Protein AF-A0A969TKL2-F1 (afdb_monomer_lite)

Sequence (94 aa):
MVGDEMALCGETYAGIGADEAAISFNDFRFYVSNIQLLTAEGDAMPFQLAQDGMWQVEDVALLDFENGEAGCSEIGNAALNGEVIGMAPSGEYV

Radius of gyration: 16.4 Å; chains: 1; bounding box: 45×22×42 Å

pLDDT: mean 9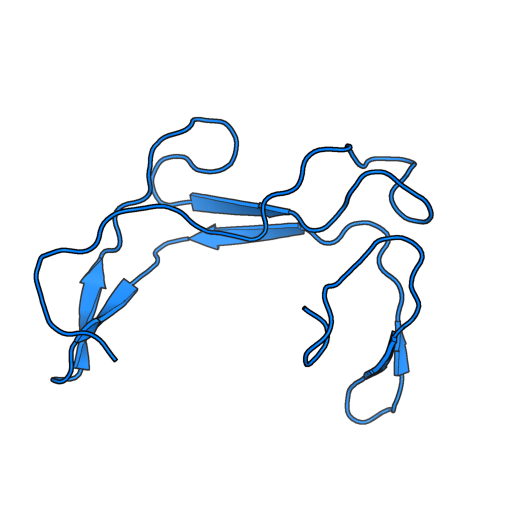2.91, std 4.31, range [77.44, 98.31]

Structure (mmCIF, N/CA/C/O backbone):
data_AF-A0A969TKL2-F1
#
_entry.id   AF-A0A969TKL2-F1
#
loop_
_atom_site.group_PDB
_atom_site.id
_atom_site.type_symbol
_atom_site.label_atom_id
_atom_site.label_alt_id
_atom_site.label_comp_id
_atom_site.label_asym_id
_atom_site.label_entity_id
_atom_site.label_seq_id
_atom_site.pdbx_PDB_ins_code
_atom_site.Cartn_x
_atom_site.Cartn_y
_atom_site.Cartn_z
_atom_site.occupancy
_atom_site.B_iso_or_equiv
_atom_site.auth_seq_id
_atom_site.auth_comp_id
_atom_site.auth_asym_id
_atom_site.auth_atom_id
_atom_site.pdbx_PDB_model_num
ATOM 1 N N . MET A 1 1 ? 1.652 -6.798 -5.260 1.00 77.44 1 MET A N 1
ATOM 2 C CA . MET A 1 1 ? 1.275 -7.971 -6.076 1.00 77.44 1 MET A CA 1
ATOM 3 C C . MET A 1 1 ? 1.193 -7.566 -7.537 1.00 77.44 1 MET A C 1
ATOM 5 O O . MET A 1 1 ? 0.765 -6.448 -7.810 1.00 77.44 1 MET A O 1
ATOM 9 N N . VAL A 1 2 ? 1.572 -8.455 -8.449 1.00 86.75 2 VAL A N 1
ATOM 10 C CA . VAL A 1 2 ? 1.277 -8.385 -9.882 1.00 86.75 2 VAL A CA 1
ATOM 11 C C . VAL A 1 2 ? 0.484 -9.645 -10.224 1.00 86.75 2 VAL A C 1
ATOM 13 O O . VAL A 1 2 ? 1.039 -10.737 -10.279 1.00 86.75 2 VAL A O 1
ATOM 16 N N . GLY A 1 3 ? -0.839 -9.515 -10.348 1.00 85.81 3 GLY A N 1
ATOM 17 C CA . GLY A 1 3 ? -1.721 -10.686 -10.322 1.00 85.81 3 GLY A CA 1
ATOM 18 C C . GLY A 1 3 ? -1.577 -11.442 -8.996 1.00 85.81 3 GLY A C 1
ATOM 19 O O . GLY A 1 3 ? -1.709 -10.837 -7.932 1.00 85.81 3 GLY A O 1
ATOM 20 N N . ASP A 1 4 ? -1.252 -12.732 -9.074 1.00 85.75 4 ASP A N 1
ATOM 21 C CA . ASP A 1 4 ? -1.044 -13.609 -7.911 1.00 85.75 4 ASP A CA 1
ATOM 22 C C . ASP A 1 4 ? 0.420 -13.652 -7.429 1.00 85.75 4 ASP A C 1
ATOM 24 O O . ASP A 1 4 ? 0.739 -14.336 -6.456 1.00 85.75 4 ASP A O 1
ATOM 28 N N . GLU A 1 5 ? 1.324 -12.915 -8.079 1.00 84.50 5 GLU A N 1
ATOM 29 C CA . GLU A 1 5 ? 2.746 -12.883 -7.734 1.00 84.50 5 GLU A CA 1
ATOM 30 C C . GLU A 1 5 ? 3.086 -11.676 -6.855 1.00 84.50 5 GLU A C 1
ATOM 32 O O . GLU A 1 5 ? 2.511 -10.591 -6.987 1.00 84.50 5 GLU A O 1
ATOM 37 N N . MET A 1 6 ? 4.055 -11.828 -5.952 1.00 81.88 6 MET A N 1
ATOM 38 C CA . MET A 1 6 ? 4.599 -10.689 -5.215 1.00 81.88 6 MET A CA 1
ATOM 39 C C . MET A 1 6 ? 5.361 -9.777 -6.180 1.00 81.88 6 MET A C 1
ATOM 41 O O . MET A 1 6 ? 6.083 -10.252 -7.051 1.00 81.88 6 MET A O 1
ATOM 45 N N . ALA A 1 7 ? 5.189 -8.464 -6.022 1.00 86.50 7 ALA A N 1
ATOM 46 C CA . ALA A 1 7 ? 5.967 -7.493 -6.779 1.00 86.50 7 ALA A CA 1
ATOM 47 C C . ALA A 1 7 ? 7.347 -7.368 -6.124 1.00 86.50 7 ALA A C 1
ATOM 49 O O . ALA A 1 7 ? 7.413 -7.070 -4.934 1.00 86.50 7 ALA A O 1
ATOM 50 N N . LEU A 1 8 ? 8.407 -7.629 -6.883 1.00 86.56 8 LEU A N 1
ATOM 51 C CA . LEU A 1 8 ? 9.789 -7.672 -6.418 1.00 86.56 8 LEU A CA 1
ATOM 52 C C . LEU A 1 8 ? 10.669 -6.797 -7.309 1.00 86.56 8 LEU A C 1
ATOM 54 O O . LEU A 1 8 ? 10.432 -6.654 -8.513 1.00 86.56 8 LEU A O 1
ATOM 58 N N . CYS A 1 9 ? 11.716 -6.229 -6.720 1.00 90.56 9 CYS A N 1
ATOM 59 C CA . CYS A 1 9 ? 12.734 -5.514 -7.474 1.00 90.56 9 CYS A CA 1
ATOM 60 C C . CYS A 1 9 ? 13.542 -6.478 -8.352 1.00 90.56 9 CYS A C 1
ATOM 62 O O . CYS A 1 9 ? 13.857 -7.594 -7.950 1.00 90.56 9 CYS A O 1
ATOM 64 N N . GLY A 1 10 ? 13.900 -6.034 -9.560 1.00 88.75 10 GLY A N 1
ATOM 65 C CA . GLY A 1 10 ? 14.701 -6.822 -10.508 1.00 88.75 10 GLY A CA 1
ATOM 66 C C . GLY A 1 10 ? 13.917 -7.831 -11.350 1.00 88.75 10 GLY A C 1
ATOM 67 O O . GLY A 1 10 ? 14.455 -8.320 -12.342 1.00 88.75 10 GLY A O 1
ATOM 68 N N . GLU A 1 11 ? 12.651 -8.080 -11.022 1.00 90.62 11 GLU A N 1
ATOM 69 C CA . GLU A 1 11 ? 11.767 -8.933 -11.813 1.00 90.62 11 GLU A CA 1
ATOM 70 C C . GLU A 1 11 ? 11.089 -8.158 -12.952 1.00 90.62 11 GLU A C 1
ATOM 72 O O . GLU A 1 11 ? 10.864 -6.943 -12.881 1.00 90.62 11 GLU A O 1
ATOM 77 N N . THR A 1 12 ? 10.766 -8.878 -14.029 1.00 93.56 12 THR A N 1
ATOM 78 C CA . THR A 1 12 ? 9.972 -8.360 -15.150 1.00 93.56 12 THR A CA 1
ATOM 79 C C . THR A 1 12 ? 8.694 -9.169 -15.289 1.00 93.56 12 THR A C 1
ATOM 81 O O . THR A 1 12 ? 8.738 -10.377 -15.505 1.00 93.56 12 THR A O 1
ATOM 84 N N . TYR A 1 13 ? 7.559 -8.480 -15.246 1.00 93.19 13 TYR A N 1
ATOM 85 C CA . TYR A 1 13 ? 6.232 -9.077 -15.342 1.00 93.19 13 TYR A CA 1
ATOM 86 C C . TYR A 1 13 ? 5.636 -8.779 -16.713 1.00 93.19 13 TYR A C 1
ATOM 88 O O . TYR A 1 13 ? 5.518 -7.614 -17.089 1.00 93.19 13 TYR A O 1
ATOM 96 N N . ALA A 1 14 ? 5.274 -9.816 -17.465 1.00 94.94 14 ALA A N 1
ATOM 97 C CA . ALA A 1 14 ? 4.691 -9.699 -18.802 1.00 94.94 14 ALA A CA 1
ATOM 98 C C . ALA A 1 14 ? 3.160 -9.831 -18.781 1.00 94.94 14 ALA A C 1
ATOM 100 O O . ALA A 1 14 ? 2.580 -10.280 -17.794 1.00 94.94 14 ALA A O 1
ATOM 101 N N . GLY A 1 15 ? 2.506 -9.484 -19.893 1.00 94.81 15 GLY A N 1
ATOM 102 C CA . GLY A 1 15 ? 1.061 -9.673 -20.048 1.00 94.81 15 GLY A CA 1
ATOM 103 C C . GLY A 1 15 ? 0.223 -8.698 -19.219 1.00 94.81 15 GLY A C 1
ATOM 104 O O . GLY A 1 15 ? -0.917 -9.005 -18.874 1.00 94.81 15 GLY A O 1
ATOM 105 N N . ILE A 1 16 ? 0.777 -7.534 -18.870 1.00 93.31 16 ILE A N 1
ATOM 106 C CA . ILE A 1 16 ? 0.092 -6.562 -18.019 1.00 93.31 16 ILE A CA 1
ATOM 107 C C . ILE A 1 16 ? -0.774 -5.620 -18.858 1.00 93.31 16 ILE A C 1
ATOM 109 O O . ILE A 1 16 ? -0.290 -4.920 -19.748 1.00 93.31 16 ILE A O 1
ATOM 113 N N . GLY A 1 17 ? -2.063 -5.557 -18.518 1.00 91.62 17 GLY A N 1
ATOM 114 C CA . GLY A 1 17 ? -3.033 -4.672 -19.163 1.00 91.62 17 GLY A CA 1
ATOM 115 C C . GLY A 1 17 ? -3.448 -5.125 -20.566 1.00 91.62 17 GLY A C 1
ATOM 116 O O . GLY A 1 17 ? -3.092 -6.203 -21.028 1.00 91.62 17 GLY A O 1
ATOM 117 N N . ALA A 1 18 ? -4.235 -4.287 -21.248 1.00 95.69 18 ALA A N 1
ATOM 118 C CA . ALA A 1 18 ? -4.770 -4.600 -22.577 1.00 95.69 18 ALA A CA 1
ATOM 119 C C . ALA A 1 18 ? -3.692 -4.680 -23.676 1.00 95.69 18 ALA A C 1
ATOM 121 O O . ALA A 1 18 ? -3.910 -5.341 -24.685 1.00 95.69 18 ALA A O 1
ATOM 122 N N . ASP A 1 19 ? -2.545 -4.029 -23.464 1.00 96.00 19 ASP A N 1
ATOM 123 C CA . ASP A 1 19 ? -1.422 -3.994 -24.409 1.00 96.00 19 ASP A CA 1
ATOM 124 C C . ASP A 1 19 ? -0.392 -5.115 -24.166 1.00 96.00 19 ASP A C 1
ATOM 126 O O . ASP A 1 19 ? 0.661 -5.125 -24.799 1.00 96.00 19 ASP A O 1
ATOM 130 N N . GLU A 1 20 ? -0.668 -6.039 -23.236 1.00 95.38 20 GLU A N 1
ATOM 131 C CA . GLU A 1 20 ? 0.227 -7.145 -22.857 1.00 95.38 20 GLU A CA 1
ATOM 132 C C . GLU A 1 20 ? 1.652 -6.684 -22.484 1.00 95.38 20 GLU A C 1
ATOM 134 O O . GLU A 1 20 ? 2.652 -7.332 -22.802 1.00 95.38 20 GLU A O 1
ATOM 139 N N . ALA A 1 21 ? 1.760 -5.546 -21.797 1.00 95.88 21 ALA A N 1
ATOM 140 C CA . ALA A 1 21 ? 3.039 -4.908 -21.524 1.00 95.88 21 ALA A CA 1
ATOM 141 C C . ALA A 1 21 ? 3.946 -5.758 -20.619 1.00 95.88 21 ALA A C 1
ATOM 143 O O . ALA A 1 21 ? 3.480 -6.508 -19.756 1.00 95.88 21 ALA A O 1
ATOM 144 N N . ALA A 1 22 ? 5.258 -5.575 -20.794 1.00 95.50 22 ALA A N 1
ATOM 145 C CA . ALA A 1 22 ? 6.275 -6.017 -19.852 1.00 95.50 22 ALA A CA 1
ATOM 146 C C . ALA A 1 22 ? 6.678 -4.846 -18.948 1.00 95.50 22 ALA A C 1
ATOM 148 O O . ALA A 1 22 ? 7.066 -3.788 -19.450 1.00 95.50 22 ALA A O 1
ATOM 149 N N . ILE A 1 23 ? 6.583 -5.028 -17.632 1.00 92.56 23 ILE A N 1
ATOM 150 C CA . ILE A 1 23 ? 6.892 -3.996 -16.638 1.00 92.56 23 ILE A CA 1
ATOM 151 C C . ILE A 1 23 ? 7.950 -4.479 -15.648 1.00 92.56 23 ILE A C 1
ATOM 153 O O . ILE A 1 23 ? 8.018 -5.661 -15.322 1.00 92.56 23 ILE A O 1
ATOM 157 N N . SER A 1 24 ? 8.727 -3.538 -15.128 1.00 92.31 24 SER A N 1
ATOM 158 C CA . SER A 1 24 ? 9.645 -3.724 -14.005 1.00 92.31 24 SER A CA 1
ATOM 159 C C . SER A 1 24 ? 9.531 -2.523 -13.071 1.00 92.31 24 SER A C 1
ATOM 161 O O . SER A 1 24 ? 9.237 -1.411 -13.521 1.00 92.31 24 SER A O 1
ATOM 163 N N . PHE A 1 25 ? 9.794 -2.725 -11.783 1.00 89.44 25 PHE A N 1
ATOM 164 C CA . PHE A 1 25 ? 9.709 -1.663 -10.783 1.00 89.44 25 PHE A CA 1
ATOM 165 C C . PHE A 1 25 ? 11.096 -1.136 -10.415 1.00 89.44 25 PHE A C 1
ATOM 167 O O . PHE A 1 25 ? 12.030 -1.913 -10.229 1.00 89.44 25 PHE A O 1
ATOM 174 N N . ASN A 1 26 ? 11.205 0.188 -10.296 1.00 89.38 26 ASN A N 1
ATOM 175 C CA . ASN A 1 26 ? 12.384 0.857 -9.729 1.00 89.38 26 ASN A CA 1
ATOM 176 C C . ASN A 1 26 ? 12.114 1.415 -8.322 1.00 89.38 26 ASN A C 1
ATOM 178 O O . ASN A 1 26 ? 13.042 1.765 -7.610 1.00 89.38 26 ASN A O 1
ATOM 182 N N . ASP A 1 27 ? 10.840 1.536 -7.951 1.00 89.38 27 ASP A N 1
ATOM 183 C CA . ASP A 1 27 ? 10.366 1.939 -6.629 1.00 89.38 27 ASP A CA 1
ATOM 184 C C . ASP A 1 27 ? 8.863 1.625 -6.594 1.00 89.38 27 ASP A C 1
ATOM 186 O O . ASP A 1 27 ? 8.087 2.256 -7.320 1.00 89.38 27 ASP A O 1
ATOM 190 N N . PHE A 1 28 ? 8.451 0.595 -5.849 1.00 90.56 28 PHE A N 1
ATOM 191 C CA . PHE A 1 28 ? 7.036 0.245 -5.726 1.00 90.56 28 PHE A CA 1
ATOM 192 C C . PHE A 1 28 ? 6.543 0.457 -4.303 1.00 90.56 28 PHE A C 1
ATOM 194 O O . PHE A 1 28 ? 6.500 -0.456 -3.479 1.00 90.56 28 PHE A O 1
ATOM 201 N N . ARG A 1 29 ? 6.134 1.698 -4.053 1.00 91.75 29 ARG A N 1
ATOM 202 C CA . ARG A 1 29 ? 5.602 2.154 -2.776 1.00 91.75 29 ARG A CA 1
ATOM 203 C C . ARG A 1 29 ? 4.408 3.055 -2.984 1.00 91.75 29 ARG A C 1
ATOM 205 O O . ARG A 1 29 ? 4.335 3.794 -3.969 1.00 91.75 29 ARG A O 1
ATOM 212 N N . PHE A 1 30 ? 3.474 3.017 -2.049 1.00 94.06 30 PHE A N 1
ATOM 213 C CA . PHE A 1 30 ? 2.331 3.918 -2.065 1.00 94.06 30 PHE A CA 1
ATOM 214 C C . PHE A 1 30 ? 1.731 4.073 -0.674 1.00 94.06 30 PHE A C 1
ATOM 216 O O . PHE A 1 30 ? 1.805 3.183 0.171 1.00 94.06 30 PHE A O 1
ATOM 223 N N . TYR A 1 31 ? 1.110 5.227 -0.457 1.00 97.06 31 TYR A N 1
ATOM 224 C CA . TYR A 1 31 ? 0.375 5.505 0.764 1.00 97.06 31 TYR A CA 1
ATOM 225 C C . TYR A 1 31 ? -1.077 5.067 0.616 1.00 97.06 31 TYR A C 1
ATOM 227 O O . TYR A 1 31 ? -1.714 5.325 -0.408 1.00 97.06 31 TYR A O 1
ATOM 235 N N . VAL A 1 32 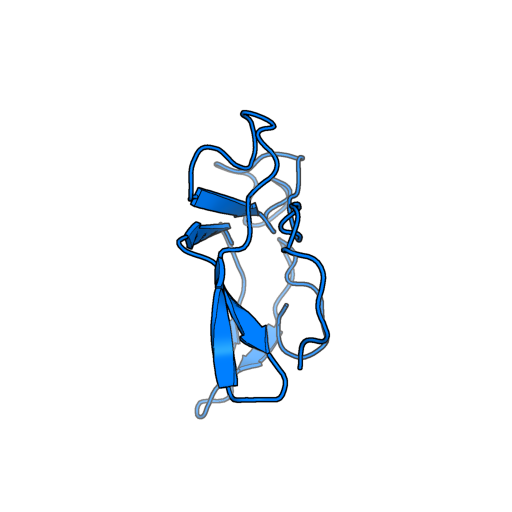? -1.606 4.459 1.669 1.00 97.62 32 VAL A N 1
ATOM 236 C CA . VAL A 1 32 ? -3.036 4.221 1.854 1.00 97.62 32 VAL A CA 1
ATOM 237 C C . VAL A 1 32 ? -3.508 5.013 3.063 1.00 97.62 32 VAL A C 1
ATOM 239 O O . VAL A 1 32 ? -2.770 5.173 4.035 1.00 97.62 32 VAL A O 1
ATOM 242 N N . SER A 1 33 ? -4.729 5.534 3.002 1.00 97.50 33 SER A N 1
ATOM 243 C CA . SER A 1 33 ? -5.314 6.277 4.111 1.00 97.50 33 SER A CA 1
ATOM 244 C C . SER A 1 33 ? -6.811 6.051 4.224 1.00 97.50 33 SER A C 1
ATOM 246 O O . SER A 1 33 ? -7.445 5.573 3.282 1.00 97.50 33 SER A O 1
ATOM 248 N N . ASN A 1 34 ? -7.371 6.396 5.387 1.00 94.94 34 ASN A N 1
ATOM 249 C CA . ASN A 1 34 ? -8.810 6.309 5.657 1.00 94.94 34 ASN A CA 1
ATOM 250 C C . ASN A 1 34 ? -9.403 4.918 5.374 1.00 94.94 34 ASN A C 1
ATOM 252 O O . ASN A 1 34 ? -10.453 4.785 4.744 1.00 94.94 34 ASN A O 1
ATOM 256 N N . ILE A 1 35 ? -8.722 3.874 5.849 1.00 96.12 35 ILE A N 1
ATOM 257 C CA . ILE A 1 35 ? -9.167 2.490 5.680 1.00 96.12 35 ILE A CA 1
ATOM 258 C C . ILE A 1 35 ? -10.477 2.273 6.444 1.00 96.12 35 ILE A C 1
ATOM 260 O O . ILE A 1 35 ? -10.597 2.602 7.628 1.00 96.12 35 ILE A O 1
ATOM 264 N N . GLN A 1 36 ? -11.458 1.697 5.754 1.00 96.00 36 GLN A N 1
ATOM 265 C CA . GLN A 1 36 ? -12.762 1.349 6.304 1.00 96.00 36 GLN A CA 1
ATOM 266 C C . GLN A 1 36 ? -13.097 -0.097 5.951 1.00 96.00 36 GLN A C 1
ATOM 268 O O . GLN A 1 36 ? -12.789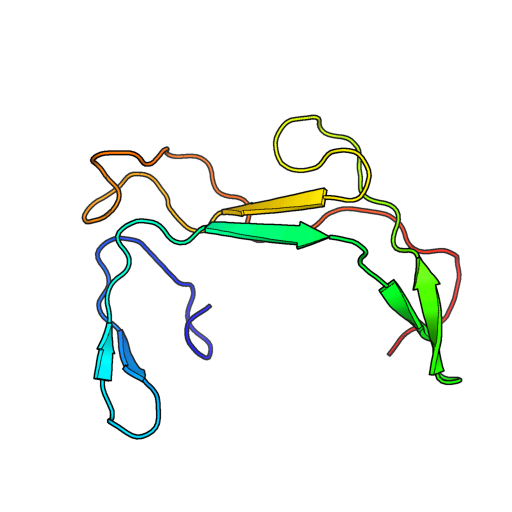 -0.564 4.855 1.00 96.00 36 GLN A O 1
ATOM 273 N N . LEU A 1 37 ? -13.737 -0.790 6.884 1.00 96.00 37 LEU A N 1
ATOM 274 C CA . LEU A 1 37 ? -14.244 -2.145 6.705 1.00 96.00 37 LEU A CA 1
ATOM 275 C C . LEU A 1 37 ? -15.758 -2.096 6.551 1.00 96.00 37 LEU A C 1
ATOM 277 O O . LEU A 1 37 ? -16.427 -1.369 7.287 1.00 96.00 37 LEU A O 1
ATOM 281 N N . LEU A 1 38 ? -16.295 -2.872 5.615 1.00 96.62 38 LEU A N 1
ATOM 282 C CA . LEU A 1 38 ? -17.733 -2.959 5.393 1.00 96.62 38 LEU A CA 1
ATOM 283 C C . LEU A 1 38 ? -18.320 -4.092 6.235 1.00 96.62 38 LEU A C 1
ATOM 285 O O . LEU A 1 38 ? -17.816 -5.216 6.212 1.00 96.62 38 LEU A O 1
ATOM 289 N N . THR A 1 39 ? -19.380 -3.797 6.985 1.00 94.38 39 THR A N 1
ATOM 290 C CA . THR A 1 39 ? -20.172 -4.838 7.652 1.00 94.38 39 THR A CA 1
ATOM 291 C C . THR A 1 39 ? -21.008 -5.612 6.632 1.00 94.38 39 THR A C 1
ATOM 293 O O . THR A 1 39 ? -21.172 -5.186 5.485 1.00 94.38 39 THR A O 1
ATOM 296 N N . ALA A 1 40 ? -21.599 -6.733 7.054 1.00 92.38 40 ALA A N 1
ATOM 297 C CA . ALA A 1 40 ? -22.528 -7.501 6.220 1.00 92.38 40 ALA A CA 1
ATOM 298 C C . ALA A 1 40 ? -23.751 -6.679 5.750 1.00 92.38 40 ALA A C 1
ATOM 300 O O . ALA A 1 40 ? -24.336 -6.966 4.705 1.00 92.38 40 ALA A O 1
ATOM 301 N N . GLU A 1 41 ? -24.123 -5.641 6.499 1.00 91.50 41 GLU A N 1
ATOM 302 C CA . GLU A 1 41 ? -25.208 -4.706 6.189 1.00 91.50 41 GLU A CA 1
ATOM 303 C C . GLU A 1 41 ? -24.770 -3.554 5.265 1.00 91.50 41 GLU A C 1
ATOM 305 O O . GLU A 1 41 ? -25.614 -2.780 4.810 1.00 91.50 41 GLU A O 1
ATOM 310 N N . GLY A 1 42 ? -23.473 -3.460 4.949 1.00 93.88 42 GLY A N 1
ATOM 311 C CA . GLY A 1 42 ? -22.894 -2.428 4.088 1.00 93.88 42 GLY A CA 1
ATOM 312 C C . GLY A 1 42 ? -22.487 -1.142 4.812 1.00 93.88 42 GLY A C 1
ATOM 313 O O . GLY A 1 42 ? -22.134 -0.167 4.145 1.00 93.88 42 GLY A O 1
ATOM 314 N N . ASP A 1 43 ? -22.510 -1.120 6.147 1.00 94.88 43 ASP A N 1
ATOM 315 C CA . ASP A 1 43 ? -22.049 0.030 6.922 1.00 94.88 43 ASP A CA 1
ATOM 316 C C . ASP A 1 43 ? -20.519 0.085 6.949 1.00 94.88 43 ASP A C 1
ATOM 318 O O . ASP A 1 43 ? -19.846 -0.930 7.133 1.00 94.88 43 ASP A O 1
ATOM 322 N N . ALA A 1 44 ? -19.956 1.284 6.802 1.00 96.00 44 ALA A N 1
ATOM 323 C CA . ALA A 1 44 ? -18.514 1.479 6.827 1.00 96.00 44 ALA A CA 1
ATOM 324 C C . ALA A 1 44 ? -18.018 1.772 8.249 1.00 96.00 44 ALA A C 1
ATOM 326 O O . ALA A 1 44 ? -18.399 2.766 8.872 1.00 96.00 44 ALA A O 1
ATOM 327 N N . MET A 1 45 ? -17.144 0.907 8.754 1.00 96.56 45 MET A N 1
ATOM 328 C CA . MET A 1 45 ? -16.530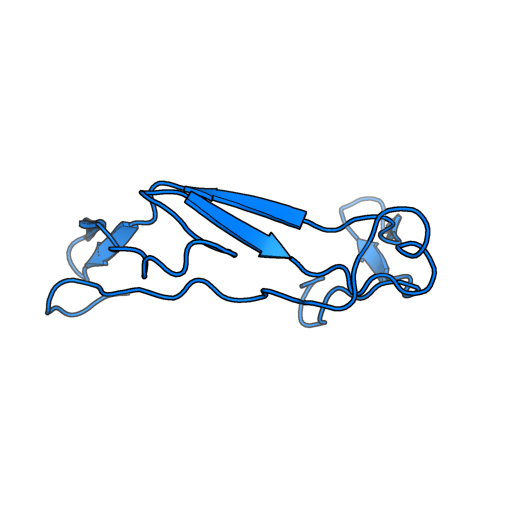 1.016 10.074 1.00 96.56 45 MET A CA 1
ATOM 329 C C . MET A 1 45 ? -15.066 1.434 9.936 1.00 96.56 45 MET A C 1
ATOM 331 O O . MET A 1 45 ? -14.339 0.837 9.139 1.00 96.56 45 MET A O 1
ATOM 335 N N . PRO A 1 46 ? -14.594 2.429 10.705 1.00 96.12 46 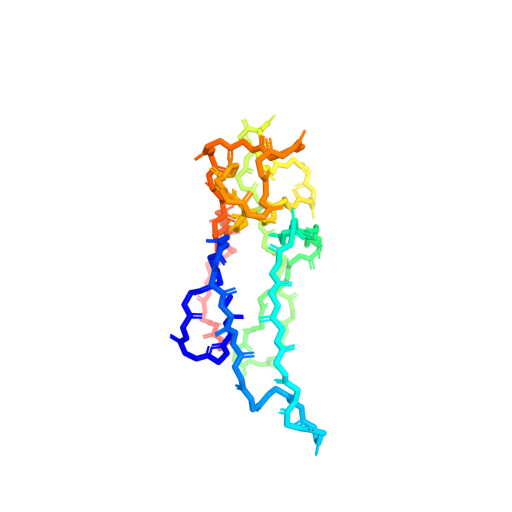PRO A N 1
ATOM 336 C CA . PRO A 1 46 ? -13.209 2.871 10.619 1.00 96.12 46 PRO A CA 1
ATOM 337 C C . PRO A 1 46 ? -12.255 1.770 11.091 1.00 96.12 46 PRO A C 1
ATOM 339 O O . PRO A 1 46 ? -12.489 1.137 12.124 1.00 96.12 46 PRO A O 1
ATOM 342 N N . PHE A 1 47 ? -11.159 1.580 10.360 1.00 96.81 47 PHE A N 1
ATOM 343 C CA . PHE A 1 47 ? -10.053 0.731 10.783 1.00 96.81 47 PHE A CA 1
ATOM 344 C C . PHE A 1 47 ? -8.991 1.584 11.481 1.00 96.81 47 PHE A C 1
ATOM 346 O O . PHE A 1 47 ? -8.430 2.510 10.894 1.00 96.81 47 PHE A O 1
ATOM 353 N N . GLN A 1 48 ? -8.728 1.297 12.754 1.00 97.50 48 GLN A N 1
ATOM 354 C CA . GLN A 1 48 ? -7.762 2.048 13.545 1.00 97.50 48 GLN A CA 1
ATOM 355 C C . GLN A 1 48 ? -6.359 1.484 13.334 1.00 97.50 48 GLN A C 1
ATOM 357 O O . GLN A 1 48 ? -6.060 0.377 13.782 1.00 97.50 48 GLN A O 1
ATOM 362 N N . LEU A 1 49 ? -5.487 2.258 12.690 1.00 98.31 49 LEU A N 1
ATOM 363 C CA . LEU A 1 49 ? -4.105 1.853 12.446 1.00 98.31 49 LEU A CA 1
ATOM 364 C C . LEU A 1 49 ? -3.327 1.698 13.757 1.00 98.31 49 LEU A C 1
ATOM 366 O O . LEU A 1 49 ? -3.415 2.545 14.654 1.00 98.31 49 LEU A O 1
ATOM 370 N N . ALA A 1 50 ? -2.512 0.645 13.842 1.00 98.12 50 ALA A N 1
ATOM 371 C CA . ALA A 1 50 ? -1.440 0.581 14.827 1.00 98.12 50 ALA A CA 1
ATOM 372 C C . ALA A 1 50 ? -0.488 1.777 14.633 1.00 98.12 50 ALA A C 1
ATOM 374 O O . ALA A 1 50 ? -0.237 2.219 13.518 1.00 98.12 50 ALA A O 1
ATOM 375 N N . GLN A 1 51 ? 0.018 2.344 15.720 1.00 97.69 51 GLN A N 1
ATOM 376 C CA . GLN A 1 51 ? 0.834 3.557 15.657 1.00 97.69 51 GLN A CA 1
ATOM 377 C C . GLN A 1 51 ? 2.295 3.177 15.885 1.00 97.69 51 GLN A C 1
ATOM 379 O O . GLN A 1 51 ? 2.804 3.302 16.999 1.00 97.69 51 GLN A O 1
ATOM 384 N N . ASP A 1 52 ? 2.940 2.634 14.850 1.00 97.19 52 ASP A N 1
ATOM 385 C CA . ASP A 1 52 ? 4.333 2.175 14.937 1.00 97.19 52 ASP A CA 1
ATOM 386 C C . ASP A 1 52 ? 5.356 3.291 14.676 1.00 97.19 52 ASP A C 1
ATOM 388 O O . ASP A 1 52 ? 6.521 3.156 15.053 1.00 97.19 52 ASP A O 1
ATOM 392 N N . GLY A 1 53 ? 4.921 4.411 14.086 1.00 97.19 53 GLY A N 1
ATOM 393 C CA . GLY A 1 53 ? 5.764 5.574 13.810 1.00 97.19 53 GLY A CA 1
ATOM 394 C C . GLY A 1 53 ? 6.821 5.351 12.724 1.00 97.19 53 GLY A C 1
ATOM 395 O O . GLY A 1 53 ? 7.653 6.234 12.516 1.00 97.19 53 GLY A O 1
ATOM 396 N N . MET A 1 54 ? 6.798 4.202 12.045 1.00 96.31 54 MET A N 1
ATOM 397 C CA . MET A 1 54 ? 7.713 3.855 10.958 1.00 96.31 54 MET A CA 1
ATOM 398 C C . MET A 1 54 ? 6.955 3.679 9.645 1.00 96.31 54 MET A C 1
ATOM 400 O O . MET A 1 54 ? 7.273 4.348 8.665 1.00 96.31 54 MET A O 1
ATOM 404 N N . TRP A 1 55 ? 5.949 2.809 9.640 1.00 97.88 55 TRP A N 1
ATOM 405 C CA . TRP A 1 55 ? 5.153 2.487 8.460 1.00 97.88 55 TRP A CA 1
ATOM 406 C C . TRP A 1 55 ? 3.786 3.137 8.496 1.00 97.88 55 TRP A C 1
ATOM 408 O O . TRP A 1 55 ? 3.202 3.396 7.448 1.00 97.88 55 TRP A O 1
ATOM 418 N N . GLN A 1 56 ? 3.272 3.414 9.688 1.00 98.25 56 GLN A N 1
ATOM 419 C CA . GLN A 1 56 ? 1.920 3.913 9.849 1.00 98.25 56 GLN A CA 1
ATOM 420 C C . GLN A 1 56 ? 1.805 4.860 11.038 1.00 98.25 56 GLN A C 1
ATOM 422 O O . GLN A 1 56 ? 2.304 4.608 12.141 1.00 98.25 56 GLN A O 1
ATOM 427 N N . VAL A 1 57 ? 1.141 5.983 10.781 1.00 97.62 57 VAL A N 1
ATOM 428 C CA . VAL A 1 57 ? 0.898 7.052 11.744 1.00 97.62 57 VAL A CA 1
ATOM 429 C C . VAL A 1 57 ? -0.419 7.737 11.405 1.00 97.62 57 VAL A C 1
ATOM 431 O O . VAL A 1 57 ? -0.760 7.910 10.236 1.00 97.62 57 VAL A O 1
ATOM 434 N N . GLU A 1 58 ? -1.167 8.112 12.437 1.00 95.81 58 GLU A N 1
ATOM 435 C CA . GLU A 1 58 ? -2.509 8.675 12.318 1.00 95.81 58 GLU A CA 1
ATOM 436 C C . GLU A 1 58 ? -3.405 7.782 11.442 1.00 95.81 58 GLU A C 1
ATOM 438 O O . GLU A 1 58 ? -3.653 6.628 11.809 1.00 95.81 58 GLU A O 1
ATOM 443 N N . ASP A 1 59 ? -3.889 8.298 10.313 1.00 95.88 59 ASP A N 1
ATOM 444 C CA . ASP A 1 59 ? -4.771 7.619 9.366 1.00 95.88 59 ASP A CA 1
ATOM 445 C C . ASP A 1 59 ? -4.059 7.179 8.076 1.00 95.88 59 ASP A C 1
ATOM 447 O O . ASP A 1 59 ? -4.741 6.832 7.109 1.00 95.88 59 ASP A O 1
ATOM 451 N N . VAL A 1 60 ? -2.719 7.171 8.053 1.00 97.75 60 VAL A N 1
ATOM 452 C CA . VAL A 1 60 ? -1.896 6.857 6.875 1.00 97.75 60 VAL A CA 1
ATOM 453 C C . VAL A 1 60 ? -0.960 5.674 7.141 1.00 97.75 60 VAL A C 1
ATOM 455 O O . VAL A 1 60 ? -0.289 5.620 8.172 1.00 97.75 60 VAL A O 1
ATOM 458 N N . ALA A 1 61 ? -0.860 4.761 6.172 1.00 98.31 61 ALA A N 1
ATOM 459 C CA . ALA A 1 61 ? 0.159 3.715 6.117 1.00 98.31 61 ALA A CA 1
ATOM 460 C C . ALA A 1 61 ? 0.933 3.773 4.790 1.00 98.31 61 ALA A C 1
ATOM 462 O O . ALA A 1 61 ? 0.342 3.988 3.729 1.00 98.31 61 ALA A O 1
ATOM 463 N N . LEU A 1 62 ? 2.248 3.572 4.844 1.00 97.44 62 LEU A N 1
ATOM 464 C CA . LEU A 1 62 ? 3.114 3.359 3.690 1.00 97.44 62 LEU A CA 1
ATOM 465 C C . LEU A 1 62 ? 3.220 1.858 3.430 1.00 97.44 62 LEU A C 1
ATOM 467 O O . LEU A 1 62 ? 3.800 1.136 4.238 1.00 97.44 62 LEU A O 1
ATOM 471 N N . LEU A 1 63 ? 2.689 1.403 2.298 1.00 95.50 63 LEU A N 1
ATOM 472 C CA . LEU A 1 63 ? 2.978 0.069 1.791 1.00 95.50 63 LEU A CA 1
ATOM 473 C C . LEU A 1 63 ? 4.247 0.120 0.946 1.00 95.50 63 LEU A C 1
ATOM 475 O O . LEU A 1 63 ? 4.368 0.950 0.038 1.00 95.50 63 LEU A O 1
ATOM 479 N N . ASP A 1 64 ? 5.173 -0.774 1.272 1.00 93.69 64 ASP A N 1
ATOM 480 C CA . ASP A 1 64 ? 6.508 -0.843 0.709 1.00 93.69 64 ASP A CA 1
ATOM 481 C C . ASP A 1 64 ? 6.829 -2.251 0.196 1.00 93.69 64 ASP A C 1
ATOM 483 O O . ASP A 1 64 ? 6.867 -3.217 0.964 1.00 93.69 64 ASP A O 1
ATOM 487 N N . PHE A 1 65 ? 7.030 -2.355 -1.119 1.00 91.19 65 PHE A N 1
ATOM 488 C CA . PHE A 1 65 ? 7.401 -3.584 -1.819 1.00 91.19 65 PHE A CA 1
ATOM 489 C C . PHE A 1 65 ? 8.792 -3.489 -2.460 1.00 91.19 65 PHE A C 1
ATOM 491 O O . PHE A 1 65 ? 9.198 -4.425 -3.155 1.00 91.19 65 PHE A O 1
ATOM 498 N N . GLU A 1 66 ? 9.514 -2.379 -2.276 1.00 90.69 66 GLU A N 1
ATOM 499 C CA . GLU A 1 66 ? 10.899 -2.277 -2.726 1.00 90.69 66 GLU A CA 1
ATOM 500 C C . GLU A 1 66 ? 11.849 -2.755 -1.626 1.00 90.69 66 GLU A C 1
ATOM 502 O O . GLU A 1 66 ? 11.672 -2.436 -0.460 1.00 90.69 66 GLU A O 1
ATOM 507 N N . ASN A 1 67 ? 12.834 -3.580 -1.986 1.00 90.44 67 ASN A N 1
ATOM 508 C CA . ASN A 1 67 ? 13.809 -4.133 -1.042 1.00 90.44 67 ASN A CA 1
ATOM 509 C C . ASN A 1 67 ? 15.212 -3.525 -1.223 1.00 90.44 67 ASN A C 1
ATOM 511 O O . ASN A 1 67 ? 16.200 -4.102 -0.761 1.00 90.44 67 ASN A O 1
ATOM 515 N N . GLY A 1 68 ? 15.326 -2.400 -1.935 1.00 90.88 68 GLY A N 1
ATOM 516 C CA . GLY A 1 68 ? 16.604 -1.751 -2.223 1.00 90.88 68 GLY A CA 1
ATOM 517 C C . GLY A 1 68 ? 17.574 -2.576 -3.075 1.00 90.88 68 GLY A C 1
ATOM 518 O O . GLY A 1 68 ? 18.760 -2.251 -3.129 1.00 90.88 68 GLY A O 1
ATOM 519 N N . GLU A 1 69 ? 17.115 -3.637 -3.742 1.00 90.50 69 GLU A N 1
ATOM 520 C CA . GLU A 1 69 ? 17.942 -4.455 -4.633 1.00 90.50 69 GLU A CA 1
ATOM 521 C C . GLU A 1 69 ? 17.653 -4.163 -6.112 1.00 90.50 69 GLU A C 1
ATOM 523 O O . GLU A 1 69 ? 16.629 -3.585 -6.473 1.00 90.50 69 GLU A O 1
ATOM 528 N N . ALA A 1 70 ? 18.5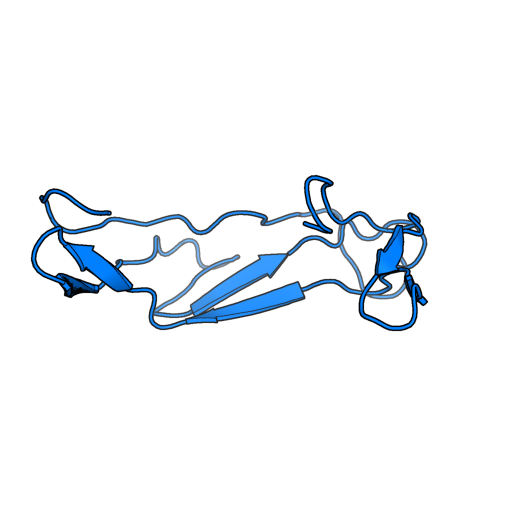62 -4.589 -6.995 1.00 91.19 70 ALA A N 1
ATOM 529 C CA . ALA A 1 70 ? 18.419 -4.495 -8.450 1.00 91.19 70 ALA A CA 1
ATOM 530 C C . ALA A 1 70 ? 17.929 -3.108 -8.923 1.00 91.19 70 ALA A C 1
ATOM 532 O O . ALA A 1 70 ? 18.577 -2.105 -8.645 1.00 91.19 70 ALA A O 1
ATOM 533 N N . GLY A 1 71 ? 16.795 -3.032 -9.632 1.00 86.31 71 GLY A N 1
ATOM 534 C CA . GLY A 1 71 ? 16.232 -1.768 -10.132 1.00 86.31 71 GLY A CA 1
ATOM 535 C C . GLY A 1 71 ? 15.894 -0.738 -9.044 1.00 86.31 71 GLY A C 1
ATOM 536 O O . GLY A 1 71 ? 15.745 0.440 -9.354 1.00 86.31 71 GLY A O 1
ATOM 537 N N . CYS A 1 72 ? 15.823 -1.160 -7.780 1.00 91.31 72 CYS A N 1
ATOM 538 C CA . CYS A 1 72 ? 15.516 -0.320 -6.627 1.00 91.31 72 CYS A CA 1
ATOM 539 C C . CYS A 1 72 ? 16.766 0.159 -5.863 1.00 91.31 72 CYS A C 1
ATOM 541 O O . CYS A 1 72 ? 16.641 0.880 -4.875 1.00 91.31 72 CYS A O 1
ATOM 543 N N . SER A 1 73 ? 17.985 -0.199 -6.291 1.00 91.31 73 SER A N 1
ATOM 544 C CA . SER A 1 73 ? 19.203 0.004 -5.486 1.00 91.31 73 SER A CA 1
ATOM 545 C C . SER A 1 73 ? 19.658 1.451 -5.302 1.00 91.31 73 SER A C 1
ATOM 547 O O . SER A 1 73 ? 20.465 1.728 -4.419 1.00 91.31 73 SER A O 1
ATOM 549 N N . GLU A 1 74 ? 19.188 2.380 -6.134 1.00 84.56 74 GLU A N 1
ATOM 550 C CA . GLU A 1 74 ? 19.655 3.773 -6.101 1.00 84.56 74 GLU A CA 1
ATOM 551 C C . GLU A 1 74 ? 19.021 4.600 -4.969 1.00 84.56 74 GLU A C 1
ATOM 553 O O . GLU A 1 74 ? 19.649 5.527 -4.459 1.00 84.56 74 GLU A O 1
ATOM 558 N N . ILE A 1 75 ? 17.774 4.299 -4.586 1.00 82.06 75 ILE A N 1
ATOM 559 C CA . ILE A 1 75 ? 16.986 5.104 -3.624 1.00 82.06 75 ILE A CA 1
ATOM 560 C C . ILE A 1 75 ? 16.215 4.224 -2.620 1.00 82.06 75 ILE A C 1
ATOM 562 O O . ILE A 1 75 ? 15.555 4.739 -1.715 1.00 82.06 75 ILE A O 1
ATOM 566 N N . GLY A 1 76 ? 16.280 2.903 -2.785 1.00 84.88 76 GLY A N 1
ATOM 567 C CA . GLY A 1 76 ? 15.552 1.940 -1.978 1.00 84.88 76 GLY A CA 1
ATOM 568 C C . GLY A 1 76 ? 16.257 1.526 -0.691 1.00 84.88 76 GLY A C 1
ATOM 569 O O . GLY A 1 76 ? 17.383 1.941 -0.393 1.00 84.88 76 GLY A O 1
ATOM 570 N N . ASN A 1 77 ? 15.580 0.694 0.092 1.00 89.12 77 ASN A N 1
ATOM 571 C CA . ASN A 1 77 ? 16.076 0.184 1.364 1.00 89.12 77 ASN A CA 1
ATOM 572 C C . ASN A 1 77 ? 15.644 -1.271 1.591 1.00 89.12 77 ASN A C 1
ATOM 574 O O . ASN A 1 77 ? 14.718 -1.755 0.968 1.00 89.12 77 ASN A O 1
ATOM 578 N N . ALA A 1 78 ? 16.311 -1.984 2.500 1.00 92.69 78 ALA A N 1
ATOM 579 C CA . ALA A 1 78 ? 16.066 -3.417 2.677 1.00 92.69 78 ALA A CA 1
ATOM 580 C C . ALA A 1 78 ? 14.739 -3.762 3.381 1.00 92.69 78 ALA A C 1
ATOM 582 O O . ALA A 1 78 ? 14.346 -4.930 3.392 1.00 92.69 78 ALA A O 1
ATOM 583 N N . ALA A 1 79 ? 14.100 -2.802 4.055 1.00 92.94 79 ALA A N 1
ATOM 584 C CA . ALA A 1 79 ? 12.899 -3.070 4.830 1.00 92.94 79 ALA A CA 1
ATOM 585 C C . ALA A 1 79 ? 11.663 -3.076 3.922 1.00 92.94 79 ALA A C 1
ATOM 587 O O . ALA A 1 79 ? 11.555 -2.270 3.012 1.00 92.94 79 ALA A O 1
ATOM 588 N N . LEU A 1 80 ? 10.724 -3.977 4.208 1.00 92.25 80 LEU A N 1
ATOM 589 C CA . LEU A 1 80 ? 9.479 -4.141 3.460 1.00 92.25 80 LEU A CA 1
ATOM 590 C C . LEU A 1 80 ? 8.283 -3.931 4.384 1.00 92.25 80 LEU A C 1
ATOM 592 O O . LEU A 1 80 ? 8.339 -4.290 5.565 1.00 92.25 80 LEU A O 1
ATOM 596 N N . ASN A 1 81 ? 7.183 -3.440 3.818 1.00 94.62 81 ASN A N 1
ATOM 597 C CA . ASN A 1 81 ? 5.889 -3.386 4.483 1.00 94.62 81 ASN A CA 1
ATOM 598 C C . ASN A 1 81 ? 4.752 -3.711 3.507 1.00 94.62 81 ASN A C 1
ATOM 600 O O . ASN A 1 81 ? 4.164 -2.832 2.883 1.00 94.62 81 ASN A O 1
ATOM 604 N N . GLY A 1 82 ? 4.431 -4.998 3.380 1.00 92.19 82 GLY A N 1
ATOM 605 C CA . GLY A 1 82 ? 3.354 -5.472 2.506 1.00 92.19 82 GLY A CA 1
ATOM 606 C C . GLY A 1 82 ? 1.967 -5.491 3.152 1.00 92.19 82 GLY A C 1
ATOM 607 O O . GLY A 1 82 ? 1.015 -5.926 2.507 1.00 92.19 82 GLY A O 1
ATOM 608 N N . GLU A 1 83 ? 1.843 -5.068 4.410 1.00 94.19 83 GLU A N 1
ATOM 609 C CA . GLU A 1 83 ? 0.631 -5.224 5.212 1.00 94.19 83 GLU A CA 1
ATOM 610 C C . GLU A 1 83 ? 0.253 -3.915 5.912 1.00 94.19 83 GLU A C 1
ATOM 612 O O . GLU A 1 83 ? 1.085 -3.042 6.153 1.00 94.19 83 GLU A O 1
ATOM 617 N N . VAL A 1 84 ? -1.029 -3.785 6.258 1.00 97.25 84 VAL A N 1
ATOM 618 C CA . VAL A 1 84 ? -1.503 -2.730 7.154 1.00 97.25 84 VAL A CA 1
ATOM 619 C C . VAL A 1 84 ? -2.001 -3.376 8.432 1.00 97.25 84 VAL A C 1
ATOM 621 O O . VAL A 1 84 ? -2.857 -4.262 8.394 1.00 97.25 84 VAL A O 1
ATOM 624 N N . ILE A 1 85 ? -1.485 -2.920 9.570 1.00 97.69 85 ILE A N 1
ATOM 625 C CA . ILE A 1 85 ? -1.795 -3.501 10.875 1.00 97.69 85 ILE A CA 1
ATOM 626 C C . ILE A 1 85 ? -2.712 -2.555 11.646 1.00 97.69 85 ILE A C 1
ATOM 628 O O . ILE A 1 85 ? -2.541 -1.340 11.654 1.00 97.69 85 ILE A O 1
ATOM 632 N N . GLY A 1 86 ? -3.705 -3.088 12.341 1.00 96.81 86 GLY A N 1
ATOM 633 C CA . GLY A 1 86 ? -4.619 -2.254 13.104 1.00 96.81 86 GLY A CA 1
ATOM 634 C C . GLY A 1 86 ? -5.721 -3.050 13.764 1.00 96.81 86 GLY A C 1
ATOM 635 O O . GLY A 1 86 ? -5.657 -4.276 13.868 1.00 96.81 86 GLY A O 1
ATOM 636 N N . MET A 1 87 ? -6.727 -2.330 14.237 1.00 96.94 87 MET A N 1
ATOM 637 C CA . MET A 1 87 ? -7.878 -2.897 14.918 1.00 96.94 87 MET A CA 1
ATOM 638 C C . MET A 1 87 ? -9.162 -2.378 14.284 1.00 96.94 87 MET A C 1
ATOM 640 O O . MET A 1 87 ? -9.319 -1.186 14.020 1.00 96.94 87 MET A O 1
ATOM 644 N N . ALA A 1 88 ? -10.099 -3.293 14.085 1.00 95.50 88 ALA A N 1
ATOM 645 C CA . ALA A 1 88 ? -11.480 -2.978 13.775 1.00 95.50 88 ALA A CA 1
ATOM 646 C C . ALA A 1 88 ? -12.317 -3.014 15.064 1.00 95.50 88 ALA A C 1
ATOM 648 O O . ALA A 1 88 ? -11.963 -3.742 16.002 1.00 95.50 88 ALA A O 1
ATOM 649 N N . PRO A 1 89 ? -13.443 -2.287 15.130 1.00 93.19 89 PRO A N 1
ATOM 650 C CA . PRO A 1 89 ? -14.486 -2.577 16.105 1.00 93.19 89 PRO A CA 1
ATOM 651 C C . PRO A 1 89 ? -14.905 -4.060 16.073 1.00 93.19 89 PRO A C 1
ATOM 653 O O . PRO A 1 89 ? -14.707 -4.770 15.093 1.00 93.19 89 PRO A O 1
ATOM 656 N N . SER A 1 90 ? -15.496 -4.555 17.161 1.00 92.25 90 SER A N 1
ATOM 657 C CA . SER A 1 90 ? -16.065 -5.908 17.170 1.00 92.25 90 SER A CA 1
ATOM 658 C C . SER A 1 90 ? -17.259 -5.979 16.215 1.00 92.25 90 SER A C 1
ATOM 660 O O . SER A 1 90 ? -18.189 -5.185 16.354 1.00 92.25 90 SER A O 1
ATOM 662 N N . GLY A 1 91 ? -17.276 -6.957 15.311 1.00 89.50 91 GLY A N 1
ATOM 663 C CA . GLY A 1 91 ? -18.343 -7.129 14.328 1.00 89.50 91 GLY A CA 1
ATOM 664 C C . GLY A 1 91 ? -18.014 -8.203 13.295 1.00 89.50 91 GLY A C 1
ATOM 665 O O . GLY A 1 91 ? -16.905 -8.735 13.278 1.00 89.50 91 GLY A O 1
ATOM 666 N N . GLU A 1 92 ? -18.993 -8.507 12.448 1.00 92.25 92 GLU A N 1
ATOM 667 C CA . GLU A 1 92 ? -18.819 -9.347 11.262 1.00 92.25 92 GLU A CA 1
ATOM 668 C C . GLU A 1 92 ? -18.601 -8.437 10.045 1.00 92.25 92 GLU A C 1
ATOM 670 O O . GLU A 1 92 ? -19.326 -7.456 9.854 1.00 92.25 92 GLU A O 1
ATOM 675 N N . TYR A 1 93 ? -17.600 -8.765 9.232 1.00 92.69 93 TYR A N 1
ATOM 676 C CA . TYR A 1 93 ? -17.156 -7.984 8.076 1.00 92.69 93 TYR A CA 1
ATOM 677 C C . TYR A 1 93 ? -17.123 -8.868 6.826 1.00 92.69 93 TYR A C 1
ATOM 679 O O . TYR A 1 93 ? -17.025 -10.093 6.946 1.00 92.69 93 TYR A O 1
ATOM 687 N N . VAL A 1 94 ? -17.206 -8.254 5.644 1.00 86.44 94 VAL A N 1
ATOM 688 C CA . VAL A 1 94 ? -17.214 -8.945 4.338 1.00 86.44 94 VAL A CA 1
ATOM 689 C C . VAL A 1 94 ? -16.105 -8.477 3.409 1.00 86.44 94 VAL A C 1
ATOM 691 O O . VAL A 1 94 ? -15.673 -7.309 3.535 1.00 86.44 94 VAL A O 1
#

Foldseek 3Di:
DQVVDQQEAPDWDFLPPPVRDIDHDLFDKDKDFQDWFQAPVRDTFTWAFDDPVPQDHDGMGMAGRYCCDHSNVPPDHRDGHNDTDTDTPDHHTD

Secondary structure (DSSP, 8-state):
-BTTBPP-TT--EEEETTTTEEE--S--EEEEES-EEEBTT--EEE-EE---SSSEETTEEEEE---SSGGGTTT--S--B----EEPPSS-B-